Protein AF-A0A2E6YK53-F1 (afdb_monomer)

Secondary structure (DSSP, 8-state):
---EEEEEEEE-STT-----HHHHHHHHHHHHHHHHHHT-S-EEEEE--HHHHHHHHHHHHTTSEEEEEEEETTEEE--B-TTS-B----BTTB----TTSHHHHHTT-

pLDDT: mean 76.77, std 18.87, range [35.38, 95.81]

Radius of gyration: 13.57 Å; Cα contacts (8 Å, |Δi|>4): 169; chains: 1; bounding box: 31×28×38 Å

Nearest PDB structures (foldseek):
  4on1-assembly2_B  TM=2.786E-01  e=1.148E+00  Bacteroides fragilis
  6kn1-assembly2_C  TM=3.551E-01  e=2.847E+00  Mus musculus
  4fxo-assembly1_C  TM=2.787E-01  e=6.617E+00  Homo sapiens
  6dev-assembly1_B  TM=2.849E-01  e=7.533E+00  Homo sapiens

Mean predicted aligned error: 8.15 Å

Sequence (109 aa):
MKKIPLLVVQISNDDKHAVSDANAKHWADNLISELIEKKEERSVVKLSTGTMFAYLRIALKKGIIEKLLVSFDGFEFDCIDNNGKVRAYILPDHYQIFPEYRETLMELL

Structure (mmCIF, N/CA/C/O backbone):
data_AF-A0A2E6YK53-F1
#
_entry.id   AF-A0A2E6YK53-F1
#
loop_
_atom_site.group_PDB
_atom_site.id
_atom_site.type_symbol
_atom_site.label_atom_id
_atom_site.label_alt_id
_atom_site.label_comp_id
_atom_site.label_asym_id
_atom_site.label_entity_id
_atom_site.label_seq_id
_atom_site.pdbx_PDB_ins_code
_atom_site.Cartn_x
_atom_site.Cartn_y
_atom_site.Cartn_z
_atom_site.occupancy
_atom_site.B_iso_or_equiv
_atom_site.auth_seq_id
_atom_site.auth_comp_id
_atom_site.auth_asym_id
_atom_site.auth_atom_id
_atom_site.pdbx_PDB_model_num
ATOM 1 N N . MET A 1 1 ? -13.767 5.639 14.148 1.00 64.50 1 MET A N 1
ATOM 2 C CA . MET A 1 1 ? -12.387 5.124 14.006 1.00 64.50 1 MET A CA 1
ATOM 3 C C . MET A 1 1 ? -11.558 6.236 13.387 1.00 64.50 1 MET A C 1
ATOM 5 O O . MET A 1 1 ? -12.035 6.812 12.417 1.00 64.50 1 MET A O 1
ATOM 9 N N . LYS A 1 2 ? -10.413 6.608 13.970 1.00 82.50 2 LYS A N 1
ATOM 10 C CA . LYS A 1 2 ? -9.500 7.569 13.326 1.00 82.50 2 LYS A CA 1
ATOM 11 C C . LYS A 1 2 ? -8.827 6.884 12.132 1.00 82.50 2 LYS A C 1
ATOM 13 O O . LYS A 1 2 ? -8.621 5.673 12.181 1.00 82.50 2 LYS A O 1
ATOM 18 N N . LYS A 1 3 ? -8.560 7.645 11.076 1.00 91.69 3 LYS A N 1
ATOM 19 C CA . LYS A 1 3 ? -8.034 7.160 9.796 1.00 91.69 3 LYS A CA 1
ATOM 20 C C . LYS A 1 3 ? -6.767 7.920 9.423 1.00 91.69 3 LYS A C 1
ATOM 22 O O . LYS A 1 3 ? -6.528 8.994 9.968 1.00 91.69 3 LYS A O 1
ATOM 27 N N . ILE A 1 4 ? -5.999 7.354 8.501 1.00 94.12 4 ILE A N 1
ATOM 28 C CA . ILE A 1 4 ? -4.825 7.972 7.884 1.00 94.12 4 ILE A CA 1
ATOM 29 C C . ILE A 1 4 ? -5.296 8.614 6.571 1.00 94.12 4 ILE A C 1
ATOM 31 O O . ILE A 1 4 ? -5.668 7.866 5.661 1.00 94.12 4 ILE A O 1
ATOM 35 N N . PRO A 1 5 ? -5.318 9.954 6.447 1.00 93.75 5 PRO A N 1
ATOM 36 C CA . PRO A 1 5 ? -5.867 10.613 5.259 1.00 93.75 5 PRO A CA 1
ATOM 37 C C . PRO A 1 5 ? -5.055 10.302 3.996 1.00 93.75 5 PRO A C 1
ATOM 39 O O . PRO A 1 5 ? -5.604 9.892 2.974 1.00 93.75 5 PRO A O 1
ATOM 42 N N . LEU A 1 6 ? -3.727 10.420 4.078 1.00 94.12 6 LEU A N 1
ATOM 43 C CA . LEU A 1 6 ? -2.831 10.161 2.957 1.00 94.12 6 LEU A CA 1
ATOM 44 C C . LEU A 1 6 ? -1.540 9.482 3.412 1.00 94.12 6 LEU A C 1
ATOM 46 O O . LEU A 1 6 ? -0.780 10.031 4.210 1.00 94.12 6 LEU A O 1
ATOM 50 N N . LEU A 1 7 ? -1.262 8.315 2.835 1.00 94.75 7 LEU A N 1
ATOM 51 C CA . LEU A 1 7 ? 0.015 7.625 2.969 1.00 94.75 7 LEU A CA 1
ATOM 52 C C . LEU A 1 7 ? 0.734 7.597 1.619 1.00 94.75 7 LEU A C 1
ATOM 54 O O . LEU A 1 7 ? 0.172 7.151 0.620 1.00 94.75 7 LEU A O 1
ATOM 58 N N . VAL A 1 8 ? 1.988 8.037 1.600 1.00 91.94 8 VAL A N 1
ATOM 59 C CA . VAL A 1 8 ? 2.879 7.895 0.447 1.00 91.94 8 VAL A CA 1
ATOM 60 C C . VAL A 1 8 ? 3.910 6.824 0.755 1.00 91.94 8 VAL A C 1
ATOM 62 O O . VAL A 1 8 ? 4.617 6.895 1.760 1.00 91.94 8 VAL A O 1
ATOM 65 N N . VAL A 1 9 ? 4.001 5.829 -0.117 1.00 90.44 9 VAL A N 1
ATOM 66 C CA . VAL A 1 9 ? 4.949 4.732 0.005 1.00 90.44 9 VAL A CA 1
ATOM 67 C C . VAL A 1 9 ? 6.113 4.921 -0.955 1.00 90.44 9 VAL A C 1
ATOM 69 O O . VAL A 1 9 ? 5.933 4.902 -2.165 1.00 90.44 9 VAL A O 1
ATOM 72 N N . GLN A 1 10 ? 7.317 5.103 -0.429 1.00 86.00 10 GLN A N 1
ATOM 73 C CA . GLN A 1 10 ? 8.529 5.234 -1.228 1.00 86.00 10 GLN A CA 1
ATOM 74 C C . GLN A 1 10 ? 9.202 3.868 -1.368 1.00 86.00 10 GLN A C 1
ATOM 76 O O . GLN A 1 10 ? 9.665 3.291 -0.380 1.00 86.00 10 GLN A O 1
ATOM 81 N N . ILE A 1 11 ? 9.253 3.347 -2.593 1.00 73.81 11 ILE A N 1
ATOM 82 C CA . ILE A 1 11 ? 9.925 2.073 -2.874 1.00 73.81 11 ILE A CA 1
ATOM 83 C C . ILE A 1 11 ? 11.435 2.322 -2.879 1.00 73.81 11 ILE A C 1
ATOM 85 O O . ILE A 1 11 ? 11.929 3.114 -3.680 1.00 73.81 11 ILE A O 1
ATOM 89 N N . SER A 1 12 ? 12.162 1.646 -1.988 1.00 68.75 12 SER A N 1
ATOM 90 C CA . SER A 1 12 ? 13.624 1.697 -1.920 1.00 68.75 12 SER A CA 1
ATOM 91 C C . SER A 1 12 ? 14.209 0.384 -2.435 1.00 68.75 12 SER A C 1
ATOM 93 O O . SER A 1 12 ? 13.892 -0.688 -1.918 1.00 68.75 12 SER A O 1
ATOM 95 N N . ASN A 1 13 ? 15.064 0.453 -3.459 1.00 61.03 13 ASN A N 1
ATOM 96 C CA . ASN A 1 13 ? 15.815 -0.718 -3.926 1.00 61.03 13 ASN A CA 1
ATOM 97 C C . ASN A 1 13 ? 17.011 -1.042 -3.018 1.00 61.03 13 ASN A C 1
ATOM 99 O O . ASN A 1 13 ? 17.448 -2.190 -2.998 1.00 61.03 13 ASN A O 1
ATOM 103 N N . ASP A 1 14 ? 17.490 -0.059 -2.252 1.00 63.44 14 ASP A N 1
ATOM 104 C CA . ASP A 1 14 ? 18.669 -0.185 -1.389 1.00 63.44 14 ASP A CA 1
ATOM 105 C C . ASP A 1 14 ? 18.362 -0.936 -0.084 1.00 63.44 14 ASP A C 1
ATOM 107 O O . ASP A 1 14 ? 19.255 -1.511 0.530 1.00 63.44 14 ASP A O 1
ATOM 111 N N . ASP A 1 15 ? 17.085 -0.992 0.309 1.00 62.53 15 ASP A N 1
ATOM 112 C CA . ASP A 1 15 ? 16.626 -1.609 1.559 1.00 62.53 15 ASP A CA 1
ATOM 113 C C . ASP A 1 15 ? 16.010 -3.008 1.348 1.00 62.53 15 ASP A C 1
ATOM 115 O O . ASP A 1 15 ? 15.309 -3.525 2.223 1.00 62.53 15 ASP A O 1
ATOM 119 N N . LYS A 1 16 ? 16.218 -3.637 0.180 1.00 61.62 16 LYS A N 1
ATOM 120 C CA . LYS A 1 16 ? 15.604 -4.931 -0.163 1.00 61.62 16 LYS A CA 1
ATOM 121 C C . LYS A 1 16 ? 16.162 -6.068 0.695 1.00 61.62 16 LYS A C 1
ATOM 123 O O . LYS A 1 16 ? 17.217 -6.636 0.421 1.00 61.62 16 LYS A O 1
ATOM 128 N N . HIS A 1 17 ? 15.375 -6.479 1.681 1.00 70.00 17 HIS A N 1
ATOM 129 C CA . HIS A 1 17 ? 15.599 -7.696 2.454 1.00 70.00 17 HIS A CA 1
ATOM 130 C C . HIS A 1 17 ? 14.330 -8.536 2.468 1.00 70.00 17 HIS A C 1
ATOM 132 O O . HIS A 1 17 ? 13.237 -7.996 2.601 1.00 70.00 17 HIS A O 1
ATOM 138 N N . ALA A 1 18 ? 14.456 -9.858 2.352 1.00 73.88 18 ALA A N 1
ATOM 139 C CA . ALA A 1 18 ? 13.306 -10.742 2.491 1.00 73.88 18 ALA A CA 1
ATOM 140 C C . ALA A 1 18 ? 12.720 -10.625 3.909 1.00 73.88 18 ALA A C 1
ATOM 142 O O . ALA A 1 18 ? 13.439 -10.740 4.901 1.00 73.88 18 ALA A O 1
ATOM 143 N N . VAL A 1 19 ? 11.406 -10.418 4.002 1.00 81.69 19 VAL A N 1
ATOM 144 C CA . VAL A 1 19 ? 10.668 -10.336 5.268 1.00 81.69 19 VAL A CA 1
ATOM 145 C C . VAL A 1 19 ? 9.589 -11.416 5.267 1.00 81.69 19 VAL A C 1
ATOM 147 O O . VAL A 1 19 ? 8.902 -11.611 4.264 1.00 81.69 19 VAL A O 1
ATOM 150 N N . SER A 1 20 ? 9.442 -12.136 6.382 1.00 88.25 20 SER A N 1
ATOM 151 C CA . SER A 1 20 ? 8.362 -13.115 6.544 1.00 88.25 20 SER A CA 1
ATOM 152 C C . SER A 1 20 ? 6.993 -12.429 6.584 1.00 88.25 20 SER A C 1
ATOM 154 O O . SER A 1 20 ? 6.876 -11.275 6.994 1.00 88.25 20 SER A O 1
ATOM 156 N N . ASP A 1 21 ? 5.937 -13.157 6.222 1.00 89.81 21 ASP A N 1
ATOM 157 C CA . ASP A 1 21 ? 4.562 -12.643 6.260 1.00 89.81 21 ASP A CA 1
ATOM 158 C C . ASP A 1 21 ? 4.167 -12.102 7.651 1.00 89.81 21 ASP A C 1
ATOM 160 O O . ASP A 1 21 ? 3.656 -10.988 7.772 1.00 89.81 21 ASP A O 1
ATOM 164 N N . ALA A 1 22 ? 4.518 -12.831 8.718 1.00 92.50 22 ALA A N 1
ATOM 165 C CA . ALA A 1 22 ? 4.256 -12.419 10.097 1.00 92.50 22 ALA A CA 1
ATOM 166 C C . ALA A 1 22 ? 4.958 -11.100 10.468 1.00 92.50 22 ALA A C 1
ATOM 168 O O . ALA A 1 22 ? 4.352 -10.233 11.102 1.00 92.50 22 ALA A O 1
ATOM 169 N N . ASN A 1 23 ? 6.213 -10.924 10.045 1.00 91.88 23 ASN A N 1
ATOM 170 C CA . ASN A 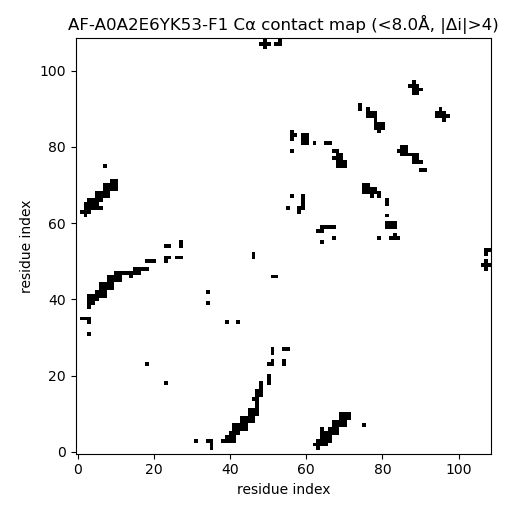1 23 ? 6.969 -9.701 10.313 1.00 91.88 23 ASN A CA 1
ATOM 171 C C . ASN A 1 23 ? 6.429 -8.520 9.499 1.00 91.88 23 ASN A C 1
ATOM 173 O O . ASN A 1 23 ? 6.309 -7.420 10.034 1.00 91.88 23 ASN A O 1
ATOM 177 N N . ALA A 1 24 ? 6.051 -8.746 8.238 1.00 90.75 24 ALA A N 1
ATOM 178 C CA . ALA A 1 24 ? 5.437 -7.726 7.393 1.00 90.75 24 ALA A CA 1
ATOM 179 C C . ALA A 1 24 ? 4.094 -7.251 7.969 1.00 90.75 24 ALA A C 1
ATOM 181 O O . ALA A 1 24 ? 3.838 -6.047 8.030 1.00 90.75 24 ALA A O 1
ATOM 182 N N . LYS A 1 25 ? 3.270 -8.183 8.467 1.00 94.19 25 LYS A N 1
ATOM 183 C CA . LYS A 1 25 ? 2.020 -7.860 9.157 1.00 94.19 25 LYS A CA 1
ATOM 184 C C . LYS A 1 25 ? 2.266 -7.037 10.418 1.00 94.19 25 LYS A C 1
ATOM 186 O O . LYS A 1 25 ? 1.637 -5.999 10.601 1.00 94.19 25 LYS A O 1
ATOM 191 N N . HIS A 1 26 ? 3.165 -7.504 11.285 1.00 94.94 26 HIS A N 1
ATOM 192 C CA . HIS A 1 26 ? 3.454 -6.833 12.550 1.00 94.94 26 HIS A CA 1
ATOM 193 C C . HIS A 1 26 ? 3.980 -5.411 12.327 1.00 94.94 26 HIS A C 1
ATOM 195 O O . HIS A 1 26 ? 3.523 -4.473 12.974 1.00 94.94 26 HIS A O 1
ATOM 201 N N . TRP A 1 27 ? 4.879 -5.241 11.356 1.00 93.56 27 TRP A N 1
ATOM 202 C CA . TRP A 1 27 ? 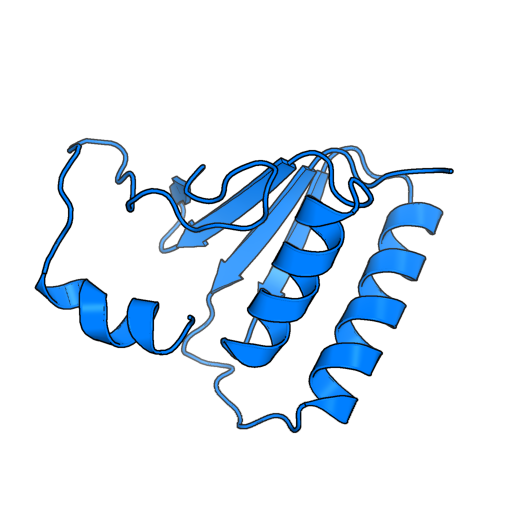5.353 -3.930 10.930 1.00 93.56 27 TRP A CA 1
ATOM 203 C C . TRP A 1 27 ? 4.206 -3.013 10.487 1.00 93.56 27 TRP A C 1
ATOM 205 O O . TRP A 1 27 ? 4.125 -1.878 10.951 1.00 93.56 27 TRP A O 1
ATOM 215 N N . ALA A 1 28 ? 3.303 -3.499 9.628 1.00 94.06 28 ALA A N 1
ATOM 216 C CA . ALA A 1 28 ? 2.199 -2.691 9.120 1.00 94.06 28 ALA A CA 1
ATOM 217 C C . ALA A 1 28 ? 1.226 -2.277 10.236 1.00 94.06 28 ALA A C 1
ATOM 219 O O . ALA A 1 28 ? 0.798 -1.125 10.277 1.00 94.06 28 ALA A O 1
ATOM 220 N N . ASP A 1 29 ? 0.908 -3.191 11.158 1.00 95.12 29 ASP A N 1
ATOM 221 C CA . ASP A 1 29 ? 0.030 -2.916 12.301 1.00 95.12 29 ASP A CA 1
ATOM 222 C C . ASP A 1 29 ? 0.628 -1.838 13.228 1.00 95.12 29 ASP A C 1
ATOM 224 O O . ASP A 1 29 ? -0.078 -0.908 13.637 1.00 95.12 29 ASP A O 1
ATOM 228 N N . ASN A 1 30 ? 1.932 -1.928 13.517 1.00 95.81 30 ASN A N 1
ATOM 229 C CA . ASN A 1 30 ? 2.639 -0.937 14.332 1.00 95.81 30 ASN A CA 1
ATOM 230 C C . ASN A 1 30 ? 2.668 0.425 13.630 1.00 95.81 30 ASN A C 1
ATOM 232 O O . ASN A 1 30 ? 2.267 1.426 14.221 1.00 95.81 30 ASN A O 1
ATOM 236 N N . LEU A 1 31 ? 3.047 0.453 12.347 1.00 95.00 31 LEU A N 1
ATOM 237 C CA . LEU A 1 31 ? 3.091 1.677 11.551 1.00 95.00 31 LEU A CA 1
ATOM 238 C C . LEU A 1 31 ? 1.732 2.386 11.536 1.00 95.00 31 LEU A C 1
ATOM 240 O O . LEU A 1 31 ? 1.645 3.579 1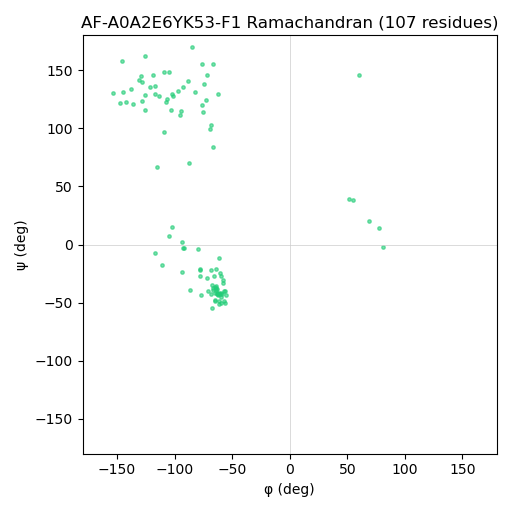1.808 1.00 95.00 31 LEU A O 1
ATOM 244 N N . ILE A 1 32 ? 0.655 1.661 11.232 1.00 94.75 32 ILE A N 1
ATOM 245 C CA . ILE A 1 32 ? -0.697 2.230 11.182 1.00 94.75 32 ILE A CA 1
ATOM 246 C C . ILE A 1 32 ? -1.095 2.824 12.535 1.00 94.75 32 ILE A C 1
ATOM 248 O O . ILE A 1 32 ? -1.676 3.910 12.577 1.00 94.75 32 ILE A O 1
ATOM 252 N N . SER A 1 33 ? -0.777 2.129 13.629 1.00 94.38 33 SER A N 1
ATOM 253 C CA . SER A 1 33 ? -1.074 2.603 14.983 1.00 94.38 33 SER A CA 1
ATOM 254 C C . SER A 1 33 ? -0.354 3.922 15.270 1.00 94.38 33 SER A C 1
ATOM 256 O O . SER A 1 33 ? -0.999 4.899 15.650 1.00 94.38 33 SER A O 1
ATOM 258 N N . GLU A 1 34 ? 0.947 3.992 14.974 1.00 94.94 34 GLU A N 1
ATOM 259 C CA . GLU A 1 34 ? 1.745 5.210 15.140 1.00 94.94 34 GLU A CA 1
ATOM 260 C C . GLU A 1 34 ? 1.203 6.383 14.311 1.00 94.94 34 GLU A C 1
ATOM 262 O O . GLU A 1 34 ? 1.088 7.504 14.810 1.00 94.94 34 GLU A O 1
ATOM 267 N N . LEU A 1 35 ? 0.847 6.151 13.044 1.00 94.12 35 LEU A N 1
ATOM 268 C CA . LEU A 1 35 ? 0.352 7.213 12.161 1.00 94.12 35 LEU A CA 1
ATOM 269 C C . LEU A 1 35 ? -1.004 7.766 12.624 1.00 94.12 35 LEU A C 1
ATOM 271 O O . LEU A 1 35 ? -1.230 8.978 12.599 1.00 94.12 35 LEU A O 1
ATOM 275 N N . ILE A 1 36 ? -1.896 6.898 13.110 1.00 92.56 36 ILE A N 1
ATOM 276 C CA . ILE A 1 36 ? -3.185 7.313 13.681 1.00 92.56 36 ILE A CA 1
ATOM 277 C C . ILE A 1 36 ? -2.992 8.150 14.955 1.00 92.56 36 ILE A C 1
ATOM 279 O O . ILE A 1 36 ? -3.758 9.090 15.203 1.00 92.56 36 ILE A O 1
ATOM 283 N N . GLU A 1 37 ? -1.993 7.820 15.774 1.00 93.38 37 GLU A N 1
ATOM 284 C CA . GLU A 1 37 ? -1.660 8.575 16.984 1.00 93.38 37 GLU A CA 1
ATOM 285 C C . GLU A 1 37 ? -1.087 9.956 16.666 1.00 93.38 37 GLU A C 1
ATOM 287 O O . GLU A 1 37 ? -1.507 10.942 17.282 1.00 93.38 37 GLU A O 1
ATOM 292 N N . LYS A 1 38 ? -0.195 10.035 15.670 1.00 90.06 38 LYS A N 1
ATOM 293 C CA . LYS A 1 38 ? 0.420 11.288 15.208 1.00 90.06 38 LYS A CA 1
ATOM 294 C C . LYS A 1 38 ? -0.583 12.254 14.575 1.00 90.06 38 LYS A C 1
ATOM 296 O O . LYS A 1 38 ? -0.380 13.461 14.667 1.00 90.06 38 LYS A O 1
ATOM 301 N N . LYS A 1 39 ? -1.687 11.745 14.005 1.00 85.19 39 LYS A N 1
ATOM 302 C CA . LYS A 1 39 ? -2.745 12.539 13.339 1.00 85.19 39 LYS A CA 1
ATOM 303 C C . LYS A 1 39 ? -2.197 13.452 12.236 1.00 85.19 39 LYS A C 1
ATOM 305 O O . LYS A 1 39 ? -2.626 14.595 12.094 1.00 85.19 39 LYS A O 1
ATOM 310 N N . GLU A 1 40 ? -1.225 12.959 11.484 1.00 85.56 40 GLU A N 1
ATOM 311 C CA . GLU A 1 40 ? -0.703 13.683 10.333 1.00 85.56 40 GLU A CA 1
ATOM 312 C C . GLU A 1 40 ? -1.704 13.615 9.174 1.00 85.56 40 GLU A C 1
ATOM 314 O O . GLU A 1 40 ? -2.272 12.561 8.887 1.00 85.56 40 GLU A O 1
ATOM 319 N N . GLU A 1 41 ? -1.889 14.735 8.475 1.00 91.25 41 GLU A N 1
ATOM 320 C CA . GLU A 1 41 ? -2.678 14.786 7.234 1.00 91.25 41 GLU A CA 1
ATOM 321 C C . GLU A 1 41 ? -1.989 14.026 6.089 1.00 91.25 41 GLU A C 1
AT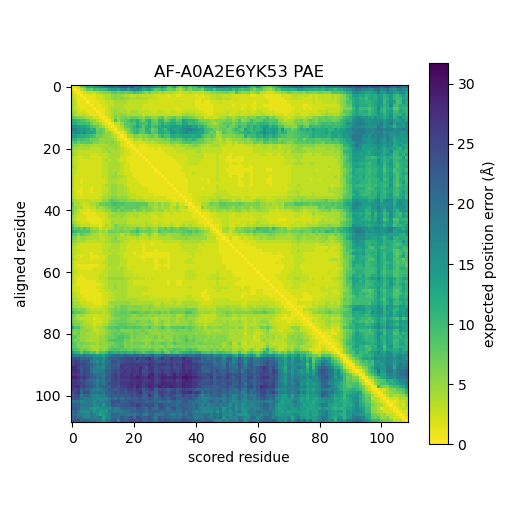OM 323 O O . GLU A 1 41 ? -2.622 13.616 5.117 1.00 91.25 41 GLU A O 1
ATOM 328 N N . ARG A 1 42 ? -0.670 13.838 6.200 1.00 93.88 42 ARG A N 1
ATOM 329 C CA . ARG A 1 42 ? 0.168 13.183 5.203 1.00 93.88 42 ARG A CA 1
ATOM 330 C C . ARG A 1 42 ? 1.384 12.561 5.868 1.00 93.88 42 ARG A C 1
ATOM 332 O O . ARG A 1 42 ? 2.132 13.265 6.539 1.00 93.88 42 ARG A O 1
ATOM 339 N N . SER A 1 43 ? 1.635 11.294 5.564 1.00 94.25 43 SER A N 1
ATOM 340 C CA . SER A 1 43 ? 2.828 10.587 6.027 1.00 94.25 43 SER A CA 1
ATOM 341 C C . SER A 1 43 ? 3.542 9.912 4.862 1.00 94.25 43 SER A C 1
ATOM 343 O O . SER A 1 43 ? 2.908 9.438 3.918 1.00 94.25 43 SER A O 1
ATOM 345 N N . VAL A 1 44 ? 4.872 9.870 4.928 1.00 91.69 44 VAL A N 1
ATOM 346 C CA . VAL A 1 44 ? 5.724 9.205 3.935 1.00 91.69 44 VAL A CA 1
ATOM 347 C C . VAL A 1 44 ? 6.464 8.068 4.618 1.00 91.69 44 VAL A C 1
ATOM 349 O O . VAL A 1 44 ? 7.067 8.264 5.672 1.00 91.69 44 VAL A O 1
ATOM 352 N N . VAL A 1 45 ? 6.418 6.878 4.027 1.00 90.56 45 VAL A N 1
ATOM 353 C CA . VAL A 1 45 ? 7.056 5.680 4.578 1.00 90.56 45 VAL A CA 1
ATOM 354 C C . VAL A 1 45 ? 7.872 4.985 3.508 1.00 90.56 45 VAL A C 1
ATOM 356 O O . VAL A 1 45 ? 7.461 4.908 2.353 1.00 90.56 45 VAL A O 1
ATOM 359 N N . LYS A 1 46 ? 9.032 4.460 3.893 1.00 86.62 46 LYS A N 1
ATOM 360 C CA . LYS A 1 46 ? 9.857 3.646 3.001 1.00 86.62 46 LYS A CA 1
ATOM 361 C C . LYS A 1 46 ? 9.447 2.183 3.104 1.00 86.62 46 LYS A C 1
ATOM 363 O O . LYS A 1 46 ? 9.163 1.695 4.197 1.00 86.62 46 LYS A O 1
ATOM 368 N N . LEU A 1 47 ? 9.430 1.495 1.969 1.00 81.31 47 LEU A N 1
ATOM 369 C CA . LEU A 1 47 ? 9.174 0.057 1.881 1.00 81.31 47 LEU A CA 1
ATOM 370 C C . LEU A 1 47 ? 10.380 -0.640 1.284 1.00 81.31 47 LEU A C 1
ATOM 372 O O . LEU A 1 47 ? 11.003 -0.142 0.347 1.00 81.31 47 LEU A O 1
ATOM 376 N N . SER A 1 48 ? 10.594 -1.850 1.776 1.00 72.62 48 SER A N 1
ATOM 377 C CA . SER A 1 48 ? 11.653 -2.755 1.353 1.00 72.62 48 SER A CA 1
ATOM 378 C C . SER A 1 48 ? 11.139 -3.991 0.607 1.00 72.62 48 SER A C 1
ATOM 380 O O . SER A 1 48 ? 11.918 -4.641 -0.085 1.00 72.62 48 SER A O 1
ATOM 382 N N . THR A 1 49 ? 9.845 -4.340 0.713 1.00 74.69 49 THR A N 1
ATOM 383 C CA . THR A 1 49 ? 9.277 -5.553 0.085 1.00 74.69 49 THR A CA 1
ATOM 384 C C . THR A 1 49 ? 7.832 -5.399 -0.393 1.00 74.69 49 THR A C 1
ATOM 386 O O . THR A 1 49 ? 7.062 -4.594 0.138 1.00 74.69 49 THR A O 1
ATOM 389 N N . GLY A 1 50 ? 7.436 -6.252 -1.347 1.00 75.94 50 GLY A N 1
ATOM 390 C CA . GLY A 1 50 ? 6.049 -6.392 -1.811 1.00 75.94 50 GLY A CA 1
ATOM 391 C C . GLY A 1 50 ? 5.094 -6.899 -0.734 1.00 75.94 50 GLY A C 1
ATOM 392 O O . GLY A 1 50 ? 3.983 -6.390 -0.599 1.00 75.94 50 GLY A O 1
ATOM 393 N N . THR A 1 51 ? 5.550 -7.824 0.115 1.00 82.75 51 THR A N 1
ATOM 394 C CA . THR A 1 51 ? 4.753 -8.364 1.227 1.00 82.75 51 THR A CA 1
ATOM 395 C C . THR A 1 51 ? 4.311 -7.264 2.194 1.00 82.75 51 THR A C 1
ATOM 397 O O . THR A 1 51 ? 3.149 -7.215 2.591 1.00 82.75 51 THR A O 1
ATOM 400 N N . MET A 1 52 ? 5.201 -6.327 2.536 1.00 88.06 52 MET A N 1
ATOM 401 C CA . MET A 1 52 ? 4.858 -5.166 3.370 1.00 88.06 52 MET A CA 1
ATOM 402 C C . MET A 1 52 ? 3.827 -4.262 2.692 1.00 88.06 52 MET A C 1
ATOM 404 O O . MET A 1 52 ? 2.859 -3.824 3.318 1.00 88.06 52 MET A O 1
ATOM 408 N N . PHE A 1 53 ? 3.996 -4.021 1.392 1.00 86.94 53 PHE A N 1
ATOM 409 C CA . PHE A 1 53 ? 3.065 -3.215 0.615 1.00 86.94 53 PHE A CA 1
ATOM 410 C C . PHE A 1 53 ? 1.662 -3.840 0.556 1.00 86.94 53 PHE A C 1
ATOM 412 O O . PHE A 1 53 ? 0.665 -3.128 0.701 1.00 86.94 53 PHE A O 1
ATOM 419 N N . ALA A 1 54 ? 1.559 -5.168 0.443 1.00 86.81 54 ALA A N 1
ATOM 420 C CA . ALA A 1 54 ? 0.281 -5.879 0.443 1.00 86.81 54 ALA A CA 1
ATOM 421 C C . ALA A 1 54 ? -0.559 -5.590 1.702 1.00 86.81 54 ALA A C 1
ATOM 423 O O . ALA A 1 54 ? -1.770 -5.368 1.594 1.00 86.81 54 ALA A O 1
ATOM 424 N N . TYR A 1 55 ? 0.068 -5.506 2.881 1.00 92.69 55 TYR A N 1
ATOM 425 C CA . TYR A 1 55 ? -0.624 -5.170 4.129 1.00 92.69 55 TYR A CA 1
ATOM 426 C C . TYR A 1 55 ? -1.150 -3.729 4.162 1.00 92.69 55 TYR A C 1
ATOM 428 O O . TYR A 1 55 ? -2.260 -3.495 4.649 1.00 92.69 55 TYR A O 1
ATOM 436 N N . LEU A 1 56 ? -0.436 -2.773 3.563 1.00 92.50 56 LEU A N 1
ATOM 437 C CA . LEU A 1 56 ? -0.933 -1.399 3.415 1.00 92.50 56 LEU A CA 1
ATOM 438 C C . LEU A 1 56 ? -2.136 -1.325 2.467 1.00 92.50 56 LEU A C 1
ATOM 440 O O . LEU A 1 56 ? -3.107 -0.624 2.751 1.00 92.50 56 LEU A O 1
ATOM 444 N N . ARG A 1 57 ? -2.147 -2.115 1.386 1.00 90.56 57 ARG A N 1
ATOM 445 C CA . ARG A 1 57 ? -3.330 -2.218 0.512 1.00 90.56 57 ARG A CA 1
ATOM 446 C C . ARG A 1 57 ? -4.536 -2.814 1.238 1.00 90.56 57 ARG A C 1
ATOM 448 O O . ARG A 1 57 ? -5.665 -2.401 0.986 1.00 90.56 57 ARG A O 1
ATOM 455 N N . ILE A 1 58 ? -4.323 -3.775 2.141 1.00 92.12 58 ILE A N 1
ATOM 456 C CA . ILE A 1 58 ? -5.400 -4.310 2.989 1.00 92.12 58 ILE A CA 1
ATOM 457 C C . ILE A 1 58 ? -5.957 -3.205 3.893 1.00 92.12 58 ILE A C 1
ATOM 459 O O . ILE A 1 58 ? -7.175 -3.104 4.045 1.00 92.12 58 ILE A O 1
ATOM 463 N N . ALA A 1 59 ? -5.099 -2.363 4.471 1.00 93.44 59 ALA A N 1
ATOM 464 C CA . ALA A 1 59 ? -5.530 -1.232 5.289 1.00 93.44 59 ALA A CA 1
ATOM 465 C C . ALA A 1 59 ? -6.319 -0.184 4.481 1.00 93.44 59 ALA A C 1
ATOM 467 O O . ALA A 1 59 ? -7.348 0.294 4.964 1.00 93.44 59 ALA A O 1
ATOM 468 N N . LEU A 1 60 ? -5.910 0.100 3.238 1.00 92.81 60 LEU A N 1
ATOM 469 C CA . LEU A 1 60 ? -6.675 0.919 2.287 1.00 92.81 60 LEU A CA 1
ATOM 470 C C . LEU A 1 60 ? -8.050 0.307 1.995 1.00 92.81 60 LEU A C 1
ATOM 472 O O . LEU A 1 60 ? -9.071 0.963 2.172 1.00 92.81 60 LEU A O 1
ATOM 476 N N . LYS A 1 61 ? -8.101 -0.986 1.649 1.00 91.75 61 LYS A N 1
ATOM 477 C CA . LYS A 1 61 ? -9.357 -1.712 1.397 1.00 91.75 61 LYS A CA 1
ATOM 478 C C . LYS A 1 61 ? -10.307 -1.690 2.602 1.00 91.75 61 LYS A C 1
ATOM 480 O O . LYS A 1 61 ? -11.523 -1.689 2.439 1.00 91.75 61 LYS A O 1
ATOM 485 N N . LYS A 1 62 ? -9.760 -1.692 3.820 1.00 93.56 62 LYS A N 1
ATOM 486 C CA . LYS A 1 62 ? -10.521 -1.582 5.077 1.00 93.56 62 LYS A CA 1
ATOM 487 C C . LYS A 1 62 ? -10.936 -0.141 5.414 1.00 93.56 62 LYS A C 1
ATOM 489 O O . LYS A 1 62 ? -11.615 0.060 6.418 1.00 93.56 62 LYS A O 1
ATOM 494 N N . GLY A 1 63 ? -10.528 0.852 4.623 1.00 93.25 63 GLY A N 1
ATOM 495 C CA . GLY A 1 63 ? -10.799 2.271 4.860 1.00 93.25 63 GLY A CA 1
ATOM 496 C C . GLY A 1 63 ? -10.059 2.854 6.066 1.00 93.25 63 GLY A C 1
ATOM 497 O O . GLY A 1 63 ? -10.504 3.860 6.619 1.00 93.25 63 GLY A O 1
ATOM 498 N N . ILE A 1 64 ? -8.976 2.202 6.507 1.00 95.19 64 ILE A N 1
ATOM 499 C CA . ILE A 1 64 ? -8.084 2.702 7.564 1.00 95.19 64 ILE A CA 1
ATOM 500 C C . ILE A 1 64 ? -7.178 3.792 6.988 1.00 95.19 64 ILE A C 1
ATOM 502 O O . ILE A 1 64 ? -6.989 4.830 7.615 1.00 95.19 64 ILE A O 1
ATOM 506 N N . ILE A 1 65 ? -6.657 3.545 5.786 1.00 95.12 65 ILE A N 1
ATOM 507 C CA . ILE A 1 65 ? -5.989 4.534 4.939 1.00 95.12 65 ILE A CA 1
ATOM 508 C C . ILE A 1 65 ? -7.032 5.025 3.937 1.00 95.12 65 ILE A C 1
ATOM 510 O O . ILE A 1 65 ? -7.730 4.201 3.349 1.00 95.12 65 ILE A O 1
ATOM 514 N N . GLU A 1 66 ? -7.171 6.335 3.756 1.00 93.06 66 GLU A N 1
ATOM 515 C CA . GLU A 1 66 ? -8.129 6.897 2.795 1.00 93.06 66 GLU A CA 1
ATOM 516 C C . GLU A 1 66 ? -7.534 7.003 1.394 1.00 93.06 66 GLU A C 1
ATOM 518 O O . GLU A 1 66 ? -8.210 6.684 0.416 1.00 93.06 66 GLU A O 1
ATOM 523 N N . LYS A 1 67 ? -6.257 7.390 1.300 1.00 91.50 67 LYS A N 1
ATOM 524 C CA . LYS A 1 67 ? -5.517 7.457 0.043 1.00 91.50 67 LYS A CA 1
ATOM 525 C C . LYS A 1 67 ? -4.099 6.908 0.194 1.00 91.50 67 LYS A C 1
ATOM 527 O O . LYS A 1 67 ? -3.398 7.243 1.147 1.00 91.50 67 LYS A O 1
ATOM 532 N N . LEU A 1 68 ? -3.679 6.073 -0.756 1.00 91.44 68 LEU A N 1
ATOM 533 C CA . LEU A 1 68 ? -2.355 5.450 -0.787 1.00 91.44 68 LEU A CA 1
ATOM 534 C C . LEU A 1 68 ? -1.682 5.746 -2.129 1.00 91.44 68 LEU A C 1
ATOM 536 O O . LEU A 1 68 ? -2.164 5.302 -3.168 1.00 91.44 68 LEU A O 1
ATOM 540 N N . LEU A 1 69 ? -0.576 6.485 -2.098 1.00 89.00 69 LEU A N 1
ATOM 541 C CA . LEU A 1 69 ? 0.221 6.825 -3.277 1.00 89.00 69 LEU A CA 1
ATOM 542 C C . LEU A 1 69 ? 1.548 6.082 -3.255 1.00 89.00 69 LEU A C 1
ATOM 544 O O . LEU A 1 69 ? 2.116 5.881 -2.186 1.00 89.00 69 LEU A O 1
ATOM 548 N N . VAL A 1 70 ? 2.081 5.748 -4.425 1.00 86.00 70 VAL A N 1
ATOM 549 C CA . VAL A 1 70 ? 3.441 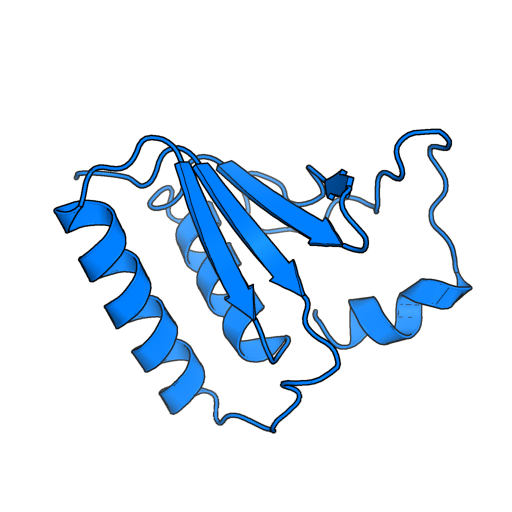5.215 -4.561 1.00 86.00 70 VAL A CA 1
ATOM 550 C C . VAL A 1 70 ? 4.368 6.322 -5.033 1.00 86.00 70 VAL A C 1
ATOM 552 O O . VAL A 1 70 ? 4.073 6.964 -6.033 1.00 86.00 70 VAL A O 1
ATOM 555 N N . SER A 1 71 ? 5.483 6.536 -4.339 1.00 83.94 71 SER A N 1
ATOM 556 C CA . SER A 1 71 ? 6.551 7.425 -4.778 1.00 83.94 71 SER A CA 1
ATOM 557 C C . SER A 1 71 ? 7.726 6.635 -5.343 1.00 83.94 71 SER A C 1
ATOM 559 O O . SER A 1 71 ? 8.232 5.708 -4.701 1.00 83.94 71 SER A O 1
ATOM 561 N N . PHE A 1 72 ? 8.166 7.016 -6.539 1.00 74.75 72 PHE A N 1
ATOM 562 C CA . PHE A 1 72 ? 9.363 6.482 -7.177 1.00 74.75 72 PHE A CA 1
ATOM 563 C C . PHE A 1 72 ? 10.059 7.594 -7.966 1.00 74.75 72 PHE A C 1
ATOM 565 O O . PHE A 1 72 ? 9.409 8.336 -8.698 1.00 74.75 72 PHE A O 1
ATOM 572 N N . ASP A 1 73 ? 11.372 7.723 -7.765 1.00 73.31 73 ASP A N 1
ATOM 573 C CA . ASP A 1 73 ? 12.223 8.730 -8.416 1.00 73.31 73 ASP A CA 1
ATOM 574 C C . ASP A 1 73 ? 11.702 10.181 -8.300 1.00 73.31 73 ASP A C 1
ATOM 576 O O . ASP A 1 73 ? 11.720 10.964 -9.243 1.00 73.31 73 ASP A O 1
ATOM 580 N N . GLY A 1 74 ? 11.162 10.539 -7.129 1.00 73.50 74 GLY A N 1
ATOM 581 C CA . GLY A 1 74 ? 10.639 11.885 -6.857 1.00 73.50 74 GLY A CA 1
ATOM 582 C C . GLY A 1 74 ? 9.227 12.162 -7.387 1.00 73.50 74 GLY A C 1
ATOM 583 O O . GLY A 1 74 ? 8.678 13.226 -7.107 1.00 73.50 74 GLY A O 1
ATOM 584 N N . PHE A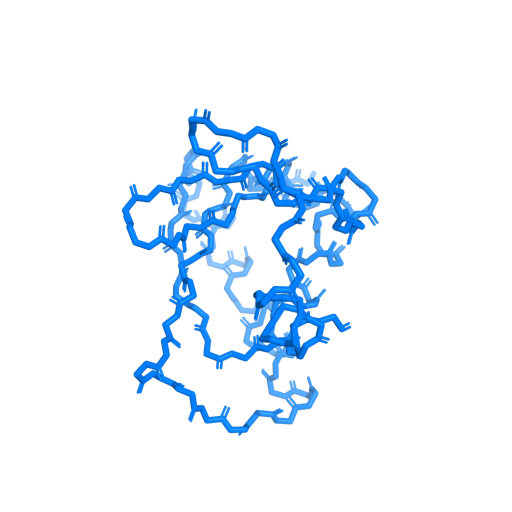 1 75 ? 8.606 11.206 -8.078 1.00 77.56 75 PHE A N 1
ATOM 585 C CA . PHE A 1 75 ? 7.236 11.312 -8.581 1.00 77.56 75 PHE A CA 1
ATOM 586 C C . PHE A 1 75 ? 6.262 10.477 -7.748 1.00 77.56 75 PHE A C 1
ATOM 588 O O . PHE A 1 75 ? 6.647 9.443 -7.208 1.00 77.56 75 PHE A O 1
ATOM 595 N N . GLU A 1 76 ? 5.007 10.927 -7.630 1.00 83.38 76 GLU A N 1
ATOM 596 C CA . GLU A 1 76 ? 3.951 10.262 -6.851 1.00 83.38 76 GLU A CA 1
ATOM 597 C C . GLU A 1 76 ? 2.791 9.802 -7.724 1.00 83.38 76 GLU A C 1
ATOM 599 O O . GLU A 1 76 ? 2.292 10.540 -8.573 1.00 83.38 76 GLU A O 1
ATOM 604 N N . PHE A 1 77 ? 2.331 8.582 -7.463 1.00 79.12 77 PHE A N 1
ATOM 605 C CA . PHE A 1 77 ? 1.441 7.847 -8.344 1.00 79.12 77 PHE A CA 1
ATOM 606 C C . PHE A 1 77 ? 0.213 7.337 -7.608 1.00 79.12 77 PHE A C 1
ATOM 608 O O . PHE A 1 77 ? 0.315 6.579 -6.641 1.00 79.12 77 PHE A O 1
ATOM 615 N N . ASP A 1 78 ? -0.959 7.723 -8.110 1.00 80.69 78 ASP A N 1
ATOM 616 C CA . ASP A 1 78 ? -2.260 7.229 -7.660 1.00 80.69 78 ASP A CA 1
ATOM 617 C C . ASP A 1 78 ? -2.620 5.960 -8.440 1.00 80.69 78 ASP A C 1
ATOM 619 O O . ASP A 1 78 ? -3.442 5.961 -9.355 1.00 80.69 78 ASP A O 1
ATOM 623 N N . CYS A 1 79 ? -1.893 4.880 -8.149 1.00 74.69 79 CYS A N 1
ATOM 624 C CA . CYS A 1 79 ? -1.985 3.623 -8.890 1.00 74.69 79 CYS A CA 1
ATOM 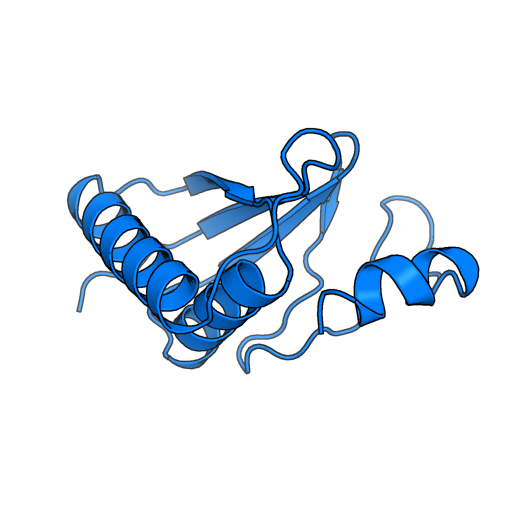625 C C . CYS A 1 79 ? -2.749 2.527 -8.134 1.00 74.69 79 CYS A C 1
ATOM 627 O O . CYS A 1 79 ? -2.770 1.384 -8.588 1.00 74.69 79 CYS A O 1
ATOM 629 N N . ILE A 1 80 ? -3.373 2.834 -6.992 1.00 80.88 80 ILE A N 1
ATOM 630 C CA . ILE A 1 80 ? -4.071 1.862 -6.140 1.00 80.88 80 ILE A CA 1
ATOM 631 C C . ILE A 1 80 ? -5.489 2.351 -5.907 1.00 80.88 80 ILE A C 1
ATOM 633 O O . ILE A 1 80 ? -5.712 3.475 -5.476 1.00 80.88 80 ILE A O 1
ATOM 637 N N . ASP A 1 81 ? -6.462 1.490 -6.157 1.00 78.25 81 ASP A N 1
ATOM 638 C CA . ASP A 1 81 ? -7.845 1.846 -5.907 1.00 78.25 81 ASP A CA 1
ATOM 639 C C . ASP A 1 81 ? -8.301 1.620 -4.472 1.00 78.25 81 ASP A C 1
ATOM 641 O O . ASP A 1 81 ? -7.660 0.930 -3.683 1.00 78.25 81 ASP A O 1
ATOM 645 N N . ASN A 1 82 ? -9.492 2.132 -4.165 1.00 76.25 82 ASN A N 1
ATOM 646 C CA . ASN A 1 82 ? -10.115 1.991 -2.849 1.00 76.25 82 ASN A CA 1
ATOM 647 C C . ASN A 1 82 ? -10.396 0.529 -2.443 1.00 76.25 82 ASN A C 1
ATOM 649 O O . ASN A 1 82 ? -10.708 0.270 -1.286 1.00 76.25 82 ASN A O 1
ATOM 653 N N . ASN A 1 83 ? -10.288 -0.441 -3.361 1.00 74.56 83 ASN A N 1
ATOM 654 C CA . ASN A 1 83 ? -10.387 -1.870 -3.056 1.00 74.56 83 ASN A CA 1
ATOM 655 C C . ASN A 1 83 ? -9.011 -2.518 -2.802 1.00 74.56 83 ASN A C 1
ATOM 657 O O . ASN A 1 83 ? -8.943 -3.732 -2.585 1.00 74.56 83 ASN A O 1
ATOM 661 N N . GLY A 1 84 ? -7.924 -1.743 -2.832 1.00 69.62 84 GLY A N 1
ATOM 662 C CA . GLY A 1 84 ? -6.549 -2.215 -2.696 1.00 69.62 84 GLY A CA 1
ATOM 663 C C . GLY A 1 84 ? -5.987 -2.869 -3.961 1.00 69.62 84 GLY A C 1
ATOM 664 O O . GLY A 1 84 ? -4.970 -3.558 -3.878 1.00 69.62 84 GLY A O 1
ATOM 665 N N . LYS A 1 85 ? -6.639 -2.705 -5.121 1.00 75.19 85 LYS A N 1
ATOM 666 C CA . LYS A 1 85 ? -6.179 -3.240 -6.409 1.00 75.19 85 LYS A CA 1
ATOM 667 C C . LYS A 1 85 ? -5.332 -2.202 -7.137 1.00 75.19 85 LYS A C 1
ATOM 669 O O . LYS A 1 85 ? -5.722 -1.045 -7.260 1.00 75.19 85 LYS A O 1
ATOM 674 N N . VAL A 1 86 ? -4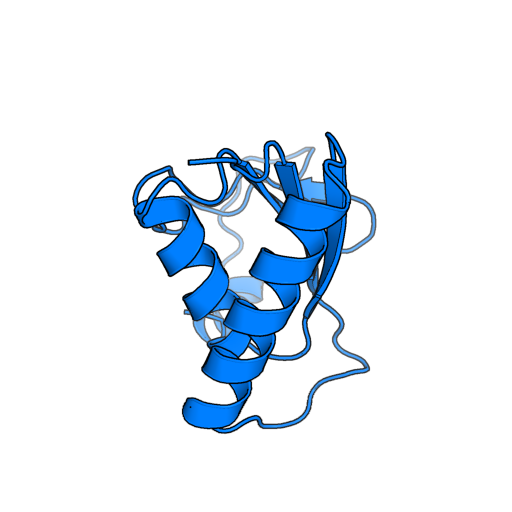.205 -2.643 -7.688 1.00 71.81 86 VAL A N 1
ATOM 675 C CA . VAL A 1 86 ? -3.348 -1.797 -8.525 1.00 71.81 86 VAL A CA 1
ATOM 676 C C . VAL A 1 86 ? -4.026 -1.565 -9.885 1.00 71.81 86 VAL A C 1
ATOM 678 O O . VAL A 1 86 ? -4.408 -2.522 -10.564 1.00 71.81 86 VAL A O 1
ATOM 681 N N . ARG A 1 87 ? -4.216 -0.299 -10.272 1.00 61.94 87 ARG A N 1
ATOM 682 C CA . ARG A 1 87 ? -4.907 0.153 -11.492 1.00 61.94 87 ARG A CA 1
ATOM 683 C C . ARG A 1 87 ? -3.944 0.881 -12.440 1.00 61.94 87 ARG A C 1
ATOM 685 O O . ARG A 1 87 ? -4.128 2.059 -12.685 1.00 61.94 87 ARG A O 1
ATOM 692 N N . ALA A 1 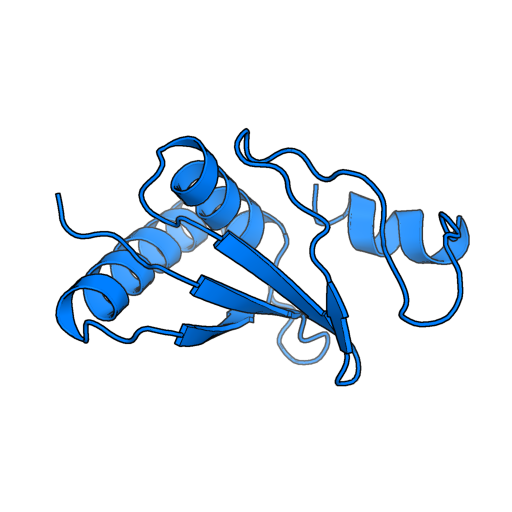88 ? -2.966 0.173 -13.005 1.00 52.56 88 ALA A N 1
ATOM 693 C CA . ALA A 1 88 ? -1.978 0.711 -13.956 1.00 52.56 88 ALA A CA 1
ATOM 694 C C . ALA A 1 88 ? -1.093 1.866 -13.415 1.00 52.56 88 ALA A C 1
ATOM 696 O O . ALA A 1 88 ? -1.481 2.666 -12.570 1.00 52.56 88 ALA A O 1
ATOM 697 N N . TYR A 1 89 ? 0.158 1.912 -13.872 1.00 55.34 89 TYR A N 1
ATOM 698 C CA . TYR A 1 89 ? 1.160 2.885 -13.425 1.00 55.34 89 TYR A CA 1
ATOM 699 C C . TYR A 1 89 ? 0.973 4.201 -14.186 1.00 55.34 89 TYR A C 1
ATOM 701 O O . TYR A 1 89 ? 0.838 4.182 -15.407 1.00 55.34 89 TYR A O 1
ATOM 709 N N . ILE A 1 90 ? 0.935 5.331 -13.482 1.00 46.06 90 ILE A N 1
ATOM 710 C CA . ILE A 1 90 ? 0.748 6.655 -14.089 1.00 46.06 90 ILE A CA 1
ATOM 711 C C . ILE A 1 90 ? 2.077 7.387 -13.966 1.00 46.06 90 ILE A C 1
ATOM 713 O O . ILE A 1 90 ? 2.308 7.934 -12.912 1.00 46.06 90 ILE A O 1
ATOM 717 N N . LEU A 1 91 ? 2.957 7.413 -14.971 1.00 42.19 91 LEU A N 1
ATOM 718 C CA . LEU A 1 91 ? 4.067 8.381 -14.963 1.00 42.19 91 LEU A CA 1
ATOM 719 C C . LEU A 1 91 ? 3.524 9.776 -15.347 1.00 42.19 91 LEU A C 1
ATOM 721 O O . LEU A 1 91 ? 2.495 9.845 -16.024 1.00 42.19 91 LEU A O 1
ATOM 725 N N . PRO A 1 92 ? 4.179 10.880 -14.939 1.00 37.66 92 PRO A N 1
ATOM 726 C CA . PRO A 1 92 ? 3.628 12.238 -15.044 1.00 37.66 92 PRO A CA 1
ATOM 727 C C . PRO A 1 92 ? 3.302 12.667 -16.480 1.00 37.66 92 PRO A C 1
ATOM 729 O O . PRO A 1 92 ? 2.372 13.443 -16.686 1.00 37.66 92 PRO A O 1
ATOM 732 N N . ASP A 1 93 ? 4.003 12.102 -17.469 1.00 35.38 93 ASP A N 1
ATOM 733 C CA . ASP A 1 93 ? 3.961 12.607 -18.845 1.00 35.38 93 ASP A CA 1
ATOM 734 C C . ASP A 1 93 ? 3.388 11.599 -19.857 1.00 35.38 93 ASP A C 1
ATOM 736 O O . ASP A 1 93 ? 3.120 11.953 -21.005 1.00 35.38 93 ASP A O 1
ATOM 740 N N . HIS A 1 94 ? 3.124 10.354 -19.443 1.00 35.81 94 HIS A N 1
ATOM 741 C CA . HIS A 1 94 ? 2.567 9.321 -20.314 1.00 35.81 94 HIS A CA 1
ATOM 742 C C . HIS A 1 94 ? 1.653 8.361 -19.539 1.00 35.81 94 HIS A C 1
ATOM 744 O O . HIS A 1 94 ? 2.085 7.648 -18.633 1.00 35.81 94 HIS A O 1
ATOM 750 N N . TYR A 1 95 ? 0.389 8.264 -19.967 1.00 39.75 95 TYR A N 1
ATOM 751 C CA . TYR A 1 95 ? -0.434 7.078 -19.720 1.00 39.75 95 TYR A CA 1
ATOM 752 C C . TYR A 1 95 ? 0.169 5.911 -20.512 1.00 39.75 95 TYR A C 1
ATOM 754 O O . TYR A 1 95 ? -0.241 5.634 -21.638 1.00 39.75 95 TYR A O 1
ATOM 762 N N . GLN A 1 96 ? 1.171 5.239 -19.951 1.00 40.41 96 GLN A N 1
ATOM 763 C CA . GLN A 1 96 ? 1.725 4.026 -20.539 1.00 40.41 96 GLN A CA 1
ATOM 764 C C . GLN A 1 96 ? 1.958 2.967 -19.468 1.00 40.41 96 GLN A C 1
ATOM 766 O O . GLN A 1 96 ? 2.705 3.149 -18.511 1.00 40.41 96 GLN A O 1
ATOM 771 N N . ILE A 1 97 ? 1.305 1.823 -19.663 1.00 45.81 97 ILE A N 1
ATOM 772 C CA . ILE A 1 97 ? 1.669 0.575 -19.002 1.00 45.81 97 ILE A CA 1
ATOM 773 C C . ILE A 1 97 ? 3.009 0.167 -19.615 1.00 45.81 97 ILE A C 1
ATOM 775 O O . ILE A 1 97 ? 3.017 -0.363 -20.722 1.00 45.81 97 ILE A O 1
ATOM 779 N N . PHE A 1 98 ? 4.120 0.446 -18.936 1.00 39.72 98 PHE A N 1
ATOM 780 C CA . PHE A 1 98 ? 5.452 0.027 -19.377 1.00 39.72 98 PHE A CA 1
ATOM 781 C C . PHE A 1 98 ? 5.644 -1.480 -19.121 1.00 39.72 98 PHE A C 1
ATOM 783 O O . PHE A 1 98 ? 5.634 -1.905 -17.957 1.00 39.72 98 PHE A O 1
ATOM 790 N N . PRO A 1 99 ? 5.772 -2.318 -20.170 1.00 45.78 99 PRO A N 1
ATOM 791 C CA . PRO A 1 99 ? 5.994 -3.756 -20.025 1.00 45.78 99 PRO A CA 1
ATOM 792 C C . PRO A 1 99 ? 7.292 -4.116 -19.286 1.00 45.78 99 PRO A C 1
ATOM 794 O O . PRO A 1 99 ? 7.361 -5.186 -18.693 1.00 45.78 99 PRO A O 1
ATOM 797 N N . GLU A 1 100 ? 8.297 -3.241 -19.290 1.00 39.44 100 GLU A N 1
ATOM 798 C CA . GLU A 1 100 ? 9.629 -3.458 -18.710 1.00 39.44 100 GLU A CA 1
ATOM 799 C C . GLU A 1 100 ? 9.681 -3.304 -17.184 1.00 39.44 100 GLU A C 1
ATOM 801 O O . GLU A 1 100 ? 10.477 -3.967 -16.527 1.00 39.44 100 GLU A O 1
ATOM 806 N N . TYR A 1 101 ? 8.796 -2.498 -16.589 1.00 44.12 101 TYR A N 1
ATOM 807 C CA . TYR A 1 101 ? 8.669 -2.394 -15.127 1.00 44.12 101 TYR A CA 1
ATOM 808 C C . TYR A 1 101 ? 7.630 -3.365 -14.566 1.00 44.12 101 TYR A C 1
ATOM 810 O O . TYR A 1 101 ? 7.459 -3.467 -13.351 1.00 44.12 101 TYR A O 1
ATOM 818 N N . ARG A 1 102 ? 6.953 -4.108 -15.452 1.00 49.06 102 ARG A N 1
ATOM 819 C CA . ARG A 1 102 ? 5.957 -5.117 -15.101 1.00 49.06 102 ARG A CA 1
ATOM 820 C C . ARG A 1 102 ? 6.541 -6.180 -14.182 1.00 49.06 102 ARG A C 1
ATOM 822 O O . ARG A 1 102 ? 5.842 -6.567 -13.265 1.00 49.06 102 ARG A O 1
ATOM 829 N N . GLU A 1 103 ? 7.776 -6.636 -14.382 1.00 45.41 103 GLU A N 1
ATOM 830 C CA . GLU A 1 103 ? 8.371 -7.682 -13.535 1.00 45.41 103 GLU A CA 1
ATOM 831 C C . GLU A 1 103 ? 8.622 -7.186 -12.105 1.00 45.41 103 GLU A C 1
ATOM 833 O O . GLU A 1 103 ? 8.038 -7.736 -11.178 1.00 45.41 103 GLU A O 1
ATOM 838 N N . THR A 1 104 ? 9.343 -6.074 -11.919 1.00 43.28 104 THR A N 1
ATOM 839 C CA . THR A 1 104 ? 9.609 -5.466 -10.595 1.00 43.28 104 THR A CA 1
ATOM 840 C C . THR A 1 104 ? 8.333 -5.099 -9.830 1.00 43.28 104 THR A C 1
ATOM 842 O O . THR A 1 104 ? 8.305 -5.100 -8.602 1.00 43.28 104 THR A O 1
ATOM 845 N N . LEU A 1 105 ? 7.259 -4.758 -10.542 1.00 50.16 105 LEU A N 1
ATOM 846 C CA . LEU A 1 105 ? 5.979 -4.394 -9.943 1.00 50.16 105 LEU A CA 1
ATOM 847 C C . LEU A 1 105 ? 4.998 -5.572 -9.799 1.00 50.16 105 LEU A C 1
ATOM 849 O O . LEU A 1 105 ? 4.143 -5.524 -8.919 1.00 50.16 105 LEU A O 1
ATOM 853 N N . MET A 1 106 ? 5.131 -6.635 -10.599 1.00 47.28 106 MET A N 1
ATOM 854 C CA . MET A 1 106 ? 4.486 -7.935 -10.362 1.00 47.28 106 MET A CA 1
ATOM 855 C C . MET A 1 106 ? 5.147 -8.664 -9.188 1.00 47.28 106 MET A C 1
ATOM 857 O O . MET A 1 106 ? 4.455 -9.376 -8.479 1.00 47.28 106 MET A O 1
ATOM 861 N N . GLU A 1 107 ? 6.438 -8.440 -8.926 1.00 45.12 107 GLU A N 1
ATOM 862 C CA . GLU A 1 107 ? 7.106 -8.858 -7.682 1.00 45.12 107 GLU A CA 1
ATOM 863 C C . GLU A 1 107 ? 6.533 -8.152 -6.436 1.00 45.12 107 GLU A C 1
ATOM 865 O O . GLU A 1 107 ? 6.684 -8.639 -5.315 1.00 45.12 107 GLU A O 1
ATOM 870 N N . LEU A 1 108 ? 5.873 -7.000 -6.616 1.00 44.28 108 LEU A N 1
ATOM 871 C CA . LEU A 1 108 ? 5.180 -6.254 -5.559 1.00 44.28 108 LEU A CA 1
ATOM 872 C C . LEU A 1 108 ? 3.682 -6.628 -5.429 1.00 44.28 108 LEU A C 1
ATOM 874 O O . LEU A 1 108 ? 3.005 -6.080 -4.550 1.00 44.28 108 LEU A O 1
ATOM 878 N N . LEU A 1 109 ? 3.157 -7.519 -6.288 1.00 41.59 109 LEU A N 1
ATOM 879 C CA . LEU A 1 109 ? 1.788 -8.065 -6.245 1.00 41.59 109 LEU A CA 1
ATOM 880 C C . LEU A 1 109 ? 1.730 -9.419 -5.538 1.00 41.59 109 LEU A C 1
ATOM 882 O O . LEU A 1 109 ? 0.707 -9.603 -4.834 1.00 41.59 109 LEU A O 1
#

Foldseek 3Di:
DQAAAEEEEEEDQVQADDDDLVRLLVVLVVVLVVRSVVVDNYDYDYDRFLSNLQNVLVCLLVRRYVAYWYDDPNDIFRQADSNSDGNATDDPPDPDRDPVCCVVVVRSD

Solvent-accessible surface area (backbone atoms only — not comparable to full-atom values): 6200 Å² total; per-residue (Å²): 131,84,55,34,53,30,40,34,38,31,68,40,83,89,58,60,55,95,71,55,70,69,56,26,47,51,50,44,56,51,50,52,51,52,46,47,72,68,64,50,74,61,48,79,45,80,42,41,47,28,68,41,50,50,47,52,28,51,35,26,43,70,58,40,29,71,38,58,30,42,31,55,96,93,42,77,22,83,26,49,44,74,76,40,46,76,62,61,57,55,54,99,88,44,94,49,80,56,77,85,57,43,59,74,52,54,66,42,106